Protein AF-A0A1Y1M8F8-F1 (afdb_monomer_lite)

Structure (mmCIF, N/CA/C/O backbone):
data_AF-A0A1Y1M8F8-F1
#
_entry.id   AF-A0A1Y1M8F8-F1
#
loop_
_atom_site.group_PDB
_atom_site.id
_atom_site.type_symbol
_atom_site.label_atom_id
_atom_site.label_alt_id
_atom_site.label_comp_id
_atom_site.label_asym_id
_atom_site.label_entity_id
_atom_site.label_seq_id
_atom_site.pdbx_PDB_ins_code
_atom_site.Cartn_x
_atom_site.Cartn_y
_atom_site.Cartn_z
_atom_site.occupancy
_atom_site.B_iso_or_equiv
_atom_site.auth_seq_id
_atom_site.auth_comp_id
_atom_site.auth_asym_id
_atom_site.auth_atom_id
_atom_site.pdbx_PDB_model_num
ATOM 1 N N . MET A 1 1 ? 54.406 -16.542 -69.823 1.00 46.16 1 MET A N 1
ATOM 2 C CA . MET A 1 1 ? 53.340 -16.802 -68.828 1.00 46.16 1 MET A CA 1
ATOM 3 C C . MET A 1 1 ? 53.923 -16.808 -67.421 1.00 46.16 1 MET A C 1
ATOM 5 O O . MET A 1 1 ? 54.731 -17.678 -67.143 1.00 46.16 1 MET A O 1
ATOM 9 N N . LYS A 1 2 ? 53.490 -15.913 -66.528 1.00 40.12 2 LYS A N 1
ATOM 10 C CA . LYS A 1 2 ? 53.464 -16.172 -65.076 1.00 40.12 2 LYS A CA 1
ATOM 11 C C . LYS A 1 2 ? 52.223 -15.483 -64.509 1.00 40.12 2 LYS A C 1
ATOM 13 O O . LYS A 1 2 ? 52.157 -14.263 -64.439 1.00 40.12 2 LYS A O 1
ATOM 18 N N . LYS A 1 3 ? 51.204 -16.296 -64.230 1.00 51.44 3 LYS A N 1
ATOM 19 C CA . LYS A 1 3 ? 49.953 -15.923 -63.565 1.00 51.44 3 LYS A CA 1
ATOM 20 C C . LYS A 1 3 ? 50.048 -16.357 -62.103 1.00 51.44 3 LYS A C 1
ATOM 22 O O . LYS A 1 3 ? 50.514 -17.461 -61.838 1.00 51.44 3 LYS A O 1
ATOM 27 N N . GLY A 1 4 ? 49.475 -15.540 -61.224 1.00 44.56 4 GLY A N 1
ATOM 28 C CA . GLY A 1 4 ? 49.108 -15.889 -59.849 1.00 44.56 4 GLY A CA 1
ATOM 29 C C . GLY A 1 4 ? 50.159 -15.478 -58.820 1.00 44.56 4 GLY A C 1
ATOM 30 O O . GLY A 1 4 ? 51.347 -15.544 -59.090 1.00 44.56 4 GLY A O 1
ATOM 31 N N . LYS A 1 5 ? 49.808 -15.069 -57.606 1.00 54.12 5 LYS A N 1
ATOM 32 C CA . LYS A 1 5 ? 48.520 -14.875 -56.923 1.00 54.12 5 LYS A CA 1
ATOM 33 C C . LYS A 1 5 ? 48.924 -14.214 -55.596 1.00 54.12 5 LYS A C 1
ATOM 35 O O . LYS A 1 5 ? 49.918 -14.633 -55.013 1.00 54.12 5 LYS A O 1
ATOM 40 N N . GLY A 1 6 ? 48.194 -13.214 -55.125 1.00 40.50 6 GLY A N 1
ATOM 41 C CA . GLY A 1 6 ? 48.539 -12.544 -53.870 1.00 40.50 6 GLY A CA 1
ATOM 42 C C . GLY A 1 6 ? 47.511 -11.495 -53.492 1.00 40.50 6 GLY A C 1
ATOM 43 O O . GLY A 1 6 ? 47.836 -10.327 -53.365 1.00 40.50 6 GLY A O 1
ATOM 44 N N . HIS A 1 7 ? 46.254 -11.916 -53.399 1.00 58.12 7 HIS A N 1
ATOM 45 C CA . HIS A 1 7 ? 45.210 -11.154 -52.730 1.00 58.12 7 HIS A CA 1
ATOM 46 C C . HIS A 1 7 ? 44.861 -11.958 -51.480 1.00 58.12 7 HIS A C 1
ATOM 48 O O . HIS A 1 7 ? 44.420 -13.100 -51.644 1.00 58.12 7 HIS A O 1
ATOM 54 N N . ARG A 1 8 ? 45.169 -11.416 -50.292 1.00 55.59 8 ARG A N 1
ATOM 55 C CA . ARG A 1 8 ? 44.609 -11.735 -48.959 1.00 55.59 8 ARG A CA 1
ATOM 56 C C . ARG A 1 8 ? 45.570 -11.273 -47.863 1.00 55.59 8 ARG A C 1
ATOM 58 O O . ARG A 1 8 ? 46.438 -12.037 -47.454 1.00 55.59 8 ARG A O 1
ATOM 65 N N . SER A 1 9 ? 45.384 -10.043 -47.402 1.00 53.59 9 SER A N 1
ATOM 66 C CA . SER A 1 9 ? 45.841 -9.574 -46.087 1.00 53.59 9 SER A CA 1
ATOM 67 C C . SER A 1 9 ? 45.367 -8.132 -45.897 1.00 53.59 9 SER A C 1
ATOM 69 O O . SER A 1 9 ? 46.184 -7.220 -45.951 1.00 53.59 9 SER A O 1
ATOM 71 N N . ASP A 1 10 ? 44.052 -7.936 -45.766 1.00 51.69 10 ASP A N 1
ATOM 72 C CA . ASP A 1 10 ? 43.488 -6.637 -45.350 1.00 51.69 10 ASP A CA 1
ATOM 73 C C . ASP A 1 10 ? 42.211 -6.804 -44.496 1.00 51.69 10 ASP A C 1
ATOM 75 O O . ASP A 1 10 ? 41.999 -6.058 -43.553 1.00 51.69 10 ASP A O 1
ATOM 79 N N . ASP A 1 11 ? 41.433 -7.877 -44.694 1.00 52.88 11 ASP A N 1
ATOM 80 C CA . ASP A 1 11 ? 40.147 -8.058 -43.988 1.00 52.88 11 ASP A CA 1
ATOM 81 C C . ASP A 1 11 ? 40.243 -8.445 -42.491 1.00 52.88 11 ASP A C 1
ATOM 83 O O . ASP A 1 11 ? 39.281 -8.296 -41.745 1.00 52.88 11 ASP A O 1
ATOM 87 N N . THR A 1 12 ? 41.385 -8.942 -42.000 1.00 55.72 12 THR A N 1
ATOM 88 C CA . THR A 1 12 ? 41.501 -9.427 -40.604 1.00 55.72 12 THR A CA 1
ATOM 89 C C . THR A 1 12 ? 41.671 -8.325 -39.557 1.00 55.72 12 THR A C 1
ATOM 91 O O . THR A 1 12 ? 41.437 -8.575 -38.378 1.00 55.72 12 THR A O 1
ATOM 94 N N . MET A 1 13 ? 42.105 -7.123 -39.951 1.00 56.91 13 MET A N 1
ATOM 95 C CA . MET A 1 13 ? 42.303 -6.011 -39.010 1.00 56.91 13 MET A CA 1
ATOM 96 C C . MET A 1 13 ? 40.994 -5.258 -38.735 1.00 56.91 13 MET A C 1
ATOM 98 O O . MET A 1 13 ? 40.764 -4.845 -37.599 1.00 56.91 13 MET A O 1
ATOM 102 N N . ASP A 1 14 ? 40.117 -5.138 -39.733 1.00 58.88 14 ASP A N 1
ATOM 103 C CA . ASP A 1 14 ? 38.823 -4.461 -39.593 1.00 58.88 14 ASP A CA 1
ATOM 104 C C . ASP A 1 14 ? 37.825 -5.272 -38.750 1.00 58.88 14 ASP A C 1
ATOM 106 O O . ASP A 1 14 ? 37.126 -4.699 -37.913 1.00 58.88 14 ASP A O 1
ATOM 110 N N . GLU A 1 15 ? 37.818 -6.606 -38.860 1.00 58.28 15 GLU A N 1
ATOM 111 C CA . GLU A 1 15 ? 36.951 -7.469 -38.039 1.00 58.28 15 GLU A CA 1
ATOM 112 C C . GLU A 1 15 ? 37.286 -7.399 -36.533 1.00 58.28 15 GLU A C 1
ATOM 114 O O . GLU A 1 15 ? 36.384 -7.357 -35.694 1.00 58.28 15 GLU A O 1
ATOM 119 N N . GLU A 1 16 ? 38.571 -7.330 -36.157 1.00 59.62 16 GLU A N 1
ATOM 120 C CA . GLU A 1 16 ? 38.985 -7.234 -34.745 1.00 59.62 16 GLU A CA 1
ATOM 121 C C . GLU A 1 16 ? 38.715 -5.836 -34.149 1.00 59.62 16 GLU A C 1
ATOM 123 O O . GLU A 1 16 ? 38.456 -5.690 -32.946 1.00 59.62 16 GLU A O 1
ATOM 128 N N . TYR A 1 17 ? 38.762 -4.787 -34.977 1.00 62.44 17 TYR A N 1
ATOM 129 C CA . TYR A 1 17 ? 38.396 -3.426 -34.577 1.00 62.44 17 TYR A CA 1
ATOM 130 C C . TYR A 1 17 ? 36.877 -3.264 -34.407 1.00 62.44 17 TYR A C 1
ATOM 132 O O . TYR A 1 17 ? 36.441 -2.682 -33.406 1.00 62.44 17 TYR A O 1
ATOM 140 N N . GLU A 1 18 ? 36.076 -3.834 -35.310 1.00 63.97 18 GLU A N 1
ATOM 141 C CA . GLU A 1 18 ? 34.610 -3.882 -35.218 1.00 63.97 18 GLU A CA 1
ATOM 142 C C . GLU A 1 18 ? 34.131 -4.711 -34.006 1.00 63.97 18 GLU A C 1
ATOM 144 O O . GLU A 1 18 ? 33.245 -4.272 -33.264 1.00 63.97 18 GLU A O 1
ATOM 149 N N . ASP A 1 19 ? 34.758 -5.854 -33.696 1.00 71.75 19 ASP A N 1
ATOM 150 C CA . ASP A 1 19 ? 34.440 -6.650 -32.492 1.00 71.75 19 ASP A CA 1
ATOM 151 C C . ASP A 1 19 ? 34.736 -5.878 -31.187 1.00 71.75 19 ASP A C 1
ATOM 153 O O . ASP A 1 19 ? 33.947 -5.853 -30.231 1.00 71.75 19 ASP A O 1
ATOM 157 N N . LYS A 1 20 ? 35.848 -5.134 -31.145 1.00 74.88 20 LYS A N 1
ATOM 158 C CA . LYS A 1 20 ? 36.170 -4.272 -29.994 1.00 74.88 20 LYS A CA 1
ATOM 159 C C . LYS A 1 20 ? 35.182 -3.118 -29.847 1.00 74.88 20 LYS A C 1
ATOM 161 O O . LYS A 1 20 ? 34.821 -2.776 -28.712 1.00 74.88 20 LYS A O 1
ATOM 166 N N . ASP A 1 21 ? 34.746 -2.507 -30.943 1.00 80.44 21 ASP A N 1
ATOM 167 C CA . ASP A 1 21 ? 33.798 -1.393 -30.905 1.00 80.44 21 ASP A CA 1
ATOM 168 C C . ASP A 1 21 ? 32.379 -1.854 -30.535 1.00 80.44 21 ASP A C 1
ATOM 170 O O . ASP A 1 21 ? 31.728 -1.255 -29.670 1.00 80.44 21 ASP A O 1
ATOM 174 N N . THR A 1 22 ? 31.928 -2.992 -31.065 1.00 84.56 22 THR A N 1
ATOM 175 C CA . THR A 1 22 ? 30.644 -3.613 -30.696 1.00 84.56 22 THR A CA 1
ATOM 176 C C . THR A 1 22 ? 30.613 -4.033 -29.224 1.00 84.56 22 THR A C 1
ATOM 178 O O . THR A 1 22 ? 29.643 -3.732 -28.515 1.00 84.56 22 THR A O 1
ATOM 181 N N . LYS A 1 23 ? 31.699 -4.610 -28.690 1.00 87.44 23 LYS A N 1
ATOM 182 C CA . LYS A 1 23 ? 31.820 -4.927 -27.255 1.00 87.44 23 LYS A CA 1
ATOM 183 C C . LYS A 1 23 ? 31.777 -3.675 -26.377 1.00 87.44 23 LYS A C 1
ATOM 185 O O . LYS A 1 23 ? 31.117 -3.667 -25.330 1.00 87.44 23 LYS A O 1
ATOM 190 N N . ARG A 1 24 ? 32.436 -2.587 -26.794 1.00 89.69 24 ARG A N 1
ATOM 191 C CA . ARG A 1 24 ? 32.381 -1.287 -26.095 1.00 89.69 24 ARG A CA 1
ATOM 192 C C . ARG A 1 24 ? 30.972 -0.697 -26.113 1.00 89.69 24 ARG A C 1
ATOM 194 O O . ARG A 1 24 ? 30.491 -0.275 -25.058 1.00 89.69 24 ARG A O 1
ATOM 201 N N . LYS A 1 25 ? 30.297 -0.711 -27.266 1.00 91.88 25 LYS A N 1
ATOM 202 C CA . LYS A 1 25 ? 28.904 -0.261 -27.431 1.00 91.88 25 LYS A CA 1
ATOM 203 C C . LYS A 1 25 ? 27.946 -1.059 -26.543 1.00 91.88 25 LYS A C 1
ATOM 205 O O . LYS A 1 25 ? 27.174 -0.456 -25.798 1.00 91.88 25 LYS A O 1
ATOM 210 N N . SER A 1 26 ? 28.059 -2.388 -26.536 1.00 94.56 26 SER A N 1
ATOM 211 C CA . SER A 1 26 ? 27.249 -3.278 -25.691 1.00 94.56 26 SER A CA 1
ATOM 212 C C . SER A 1 26 ? 27.427 -2.980 -24.197 1.00 94.56 26 SER A C 1
ATOM 214 O O . SER A 1 26 ? 26.449 -2.776 -23.470 1.00 94.56 26 SER A O 1
ATOM 216 N N . ARG A 1 27 ? 28.677 -2.830 -23.736 1.00 94.31 27 ARG A N 1
ATOM 217 C CA . ARG A 1 27 ? 28.978 -2.452 -22.345 1.00 94.31 27 ARG A CA 1
ATOM 218 C C . ARG A 1 27 ? 28.370 -1.096 -21.972 1.00 94.31 27 ARG A C 1
ATOM 220 O O . ARG A 1 27 ? 27.785 -0.960 -20.899 1.00 94.31 27 ARG A O 1
ATOM 227 N N . ASN A 1 28 ? 28.481 -0.104 -22.854 1.00 96.19 28 ASN A N 1
ATOM 228 C CA . ASN A 1 28 ? 27.925 1.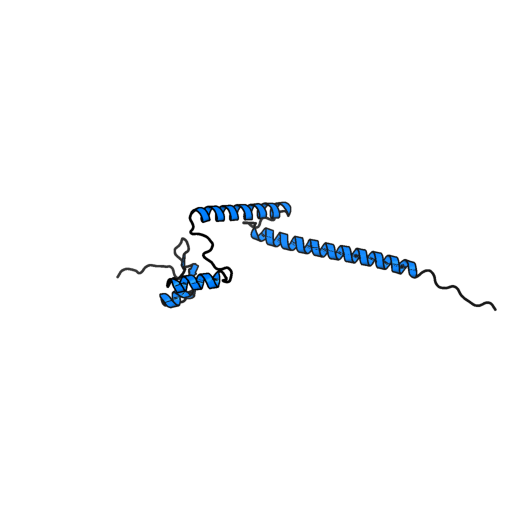232 -22.627 1.00 96.19 28 ASN A CA 1
ATOM 229 C C . ASN A 1 28 ? 26.390 1.216 -22.562 1.00 96.19 28 ASN A C 1
ATOM 231 O O . ASN A 1 28 ? 25.810 1.920 -21.732 1.00 96.19 28 ASN A O 1
ATOM 235 N N . LEU A 1 29 ? 25.739 0.403 -23.399 1.00 96.75 29 LEU A N 1
ATOM 236 C CA . LEU A 1 29 ? 24.287 0.230 -23.398 1.00 96.75 29 LEU A CA 1
ATOM 237 C C . LEU A 1 29 ? 23.802 -0.458 -22.117 1.00 96.75 29 LEU A C 1
ATOM 239 O O . LEU A 1 29 ? 22.855 0.016 -21.490 1.00 96.75 29 LEU A O 1
ATOM 243 N N . SER A 1 30 ? 24.480 -1.528 -21.696 1.00 97.38 30 SER A N 1
ATOM 244 C CA . SER A 1 30 ? 24.184 -2.228 -20.440 1.00 97.38 30 SER A CA 1
ATOM 245 C C . SER A 1 30 ? 24.288 -1.286 -19.238 1.00 97.38 30 SER A C 1
ATOM 247 O O . SER A 1 30 ? 23.379 -1.201 -18.411 1.00 97.38 30 SER A O 1
ATOM 249 N N . GLU A 1 31 ? 25.349 -0.481 -19.187 1.00 97.88 31 GLU A N 1
ATOM 250 C CA . GLU A 1 31 ? 25.527 0.487 -18.109 1.00 97.88 31 GLU A CA 1
ATOM 251 C C . GLU A 1 31 ? 24.487 1.618 -18.162 1.00 97.88 31 GLU A C 1
ATOM 253 O O . GLU A 1 31 ? 23.981 2.051 -17.126 1.00 97.88 31 GLU A O 1
ATOM 258 N N . LYS A 1 32 ? 24.100 2.075 -19.361 1.00 97.88 32 LYS A N 1
ATOM 259 C CA . LYS A 1 32 ? 22.986 3.018 -19.515 1.00 97.88 32 LYS A CA 1
ATOM 260 C C . LYS A 1 32 ? 21.688 2.434 -18.951 1.00 97.88 32 LYS A C 1
ATOM 262 O O . LYS A 1 32 ? 21.056 3.102 -18.140 1.00 97.88 32 LYS A O 1
ATOM 267 N N . LYS A 1 33 ? 21.358 1.178 -19.270 1.00 98.12 33 LYS A N 1
ATOM 268 C CA . LYS A 1 33 ? 20.169 0.492 -18.739 1.00 98.12 33 LYS A CA 1
ATOM 269 C C . LYS A 1 33 ? 20.164 0.446 -17.206 1.00 98.12 33 LYS A C 1
ATOM 271 O O . LYS A 1 33 ? 19.136 0.726 -16.598 1.00 98.12 33 LYS A O 1
ATOM 276 N N . ARG A 1 34 ? 21.307 0.153 -16.573 1.00 98.38 34 ARG A N 1
ATOM 277 C CA . ARG A 1 34 ? 21.439 0.165 -15.102 1.00 98.38 34 ARG A CA 1
ATOM 278 C C . ARG A 1 34 ? 21.207 1.555 -14.511 1.00 98.38 34 ARG A C 1
ATOM 280 O O . ARG A 1 34 ? 20.505 1.683 -13.511 1.00 98.38 34 ARG A O 1
ATOM 287 N N . ARG A 1 35 ? 21.762 2.601 -15.133 1.00 98.12 35 ARG A N 1
ATOM 288 C CA . ARG A 1 35 ? 21.539 3.993 -14.702 1.00 98.12 35 ARG A CA 1
ATOM 289 C C . ARG A 1 35 ? 20.087 4.421 -14.868 1.00 98.12 35 ARG A C 1
ATOM 291 O O . ARG A 1 35 ? 19.565 5.104 -13.993 1.00 98.12 35 ARG A O 1
ATOM 298 N N . ASP A 1 36 ? 19.444 4.010 -15.955 1.00 98.19 36 ASP A N 1
ATOM 299 C CA . ASP A 1 36 ? 18.043 4.324 -16.219 1.00 98.19 36 ASP A CA 1
ATOM 300 C C . ASP A 1 36 ? 17.133 3.630 -15.193 1.00 98.19 36 ASP A C 1
ATOM 302 O O . ASP A 1 36 ? 16.287 4.290 -14.597 1.00 98.19 36 ASP A O 1
ATOM 306 N N . GLN A 1 37 ? 17.386 2.353 -14.872 1.00 98.12 37 GLN A N 1
ATOM 307 C CA . GLN A 1 37 ? 16.699 1.646 -13.779 1.00 98.12 37 GLN A CA 1
ATOM 308 C C . GLN A 1 37 ? 16.904 2.326 -12.421 1.00 98.12 37 GLN A C 1
ATOM 310 O O . GLN A 1 37 ? 15.944 2.545 -11.688 1.00 98.12 37 GLN A O 1
ATOM 315 N N . PHE A 1 38 ? 18.136 2.718 -12.093 1.00 97.38 38 PHE A N 1
ATOM 316 C CA . PHE A 1 38 ? 18.416 3.448 -10.856 1.00 97.38 38 PHE A CA 1
ATOM 317 C C . PHE A 1 38 ? 17.661 4.785 -10.784 1.00 97.38 38 PHE A C 1
ATOM 319 O O . PHE A 1 38 ? 17.144 5.153 -9.731 1.00 97.38 38 PHE A O 1
ATOM 326 N N . ASN A 1 39 ? 17.571 5.510 -11.902 1.00 96.56 39 ASN A N 1
ATOM 327 C CA . ASN A 1 39 ? 16.822 6.763 -11.966 1.00 96.56 39 ASN A CA 1
ATOM 328 C C . ASN A 1 39 ? 15.315 6.543 -11.775 1.00 96.56 39 ASN A C 1
ATOM 330 O O . ASN A 1 39 ? 14.683 7.358 -11.110 1.00 96.56 39 ASN A O 1
ATOM 334 N N . LEU A 1 40 ? 14.754 5.461 -12.325 1.00 96.69 40 LEU A N 1
ATOM 335 C CA . LEU A 1 40 ? 13.350 5.093 -12.116 1.00 96.69 40 LEU A CA 1
ATOM 336 C C . LEU A 1 40 ? 13.065 4.834 -10.635 1.00 96.69 40 LEU A C 1
ATOM 338 O O . LEU A 1 40 ? 12.194 5.488 -10.067 1.00 96.69 40 LEU A O 1
ATOM 342 N N . LEU A 1 41 ? 13.874 3.988 -9.993 1.00 96.75 41 LEU A N 1
ATOM 343 C CA . LEU A 1 41 ? 13.740 3.687 -8.565 1.00 96.75 41 LEU A CA 1
ATOM 344 C C . LEU A 1 41 ? 13.863 4.945 -7.698 1.00 96.75 41 LEU A C 1
ATOM 346 O O . LEU A 1 41 ? 13.098 5.127 -6.755 1.00 96.75 41 LEU A O 1
ATOM 350 N N . LEU A 1 42 ? 14.794 5.850 -8.020 1.00 95.56 42 LEU A N 1
ATOM 351 C CA . LEU A 1 42 ? 14.911 7.116 -7.296 1.00 95.56 42 LEU A CA 1
ATOM 352 C C . LEU A 1 42 ? 13.695 8.027 -7.471 1.00 95.56 42 LEU A C 1
ATOM 354 O O . LEU A 1 42 ? 13.350 8.743 -6.534 1.00 95.56 42 LEU A O 1
ATOM 358 N N . ASN A 1 43 ? 13.061 8.034 -8.642 1.00 92.94 43 ASN A N 1
ATOM 359 C CA . ASN A 1 43 ? 11.867 8.843 -8.874 1.00 92.94 43 ASN A CA 1
ATOM 360 C C . ASN A 1 43 ? 10.660 8.287 -8.106 1.00 92.94 43 ASN A C 1
ATOM 362 O O . ASN A 1 43 ? 9.955 9.060 -7.458 1.00 92.94 43 ASN A O 1
ATOM 366 N N . GLU A 1 44 ? 10.461 6.966 -8.121 1.00 93.94 44 GLU A N 1
ATOM 367 C CA . GLU A 1 44 ? 9.432 6.300 -7.309 1.00 93.94 44 GLU A CA 1
ATOM 368 C C . GLU A 1 44 ? 9.653 6.596 -5.826 1.00 93.94 44 GLU A C 1
ATOM 370 O O . GLU A 1 44 ? 8.751 7.076 -5.138 1.00 93.94 44 GLU A O 1
ATOM 375 N N . LEU A 1 45 ? 10.891 6.438 -5.357 1.00 94.19 45 LEU A N 1
ATOM 376 C CA . LEU A 1 45 ? 11.255 6.744 -3.982 1.00 94.19 45 LEU A CA 1
ATOM 377 C C . LEU A 1 45 ? 11.011 8.214 -3.628 1.00 94.19 45 LEU A C 1
ATOM 379 O O . LEU A 1 45 ? 10.436 8.506 -2.583 1.00 94.19 45 LEU A O 1
ATOM 383 N N . SER A 1 46 ? 11.378 9.140 -4.519 1.00 93.69 46 SER A N 1
ATOM 384 C CA . SER A 1 46 ? 11.121 10.572 -4.342 1.00 93.69 46 SER A CA 1
ATOM 385 C C . SER A 1 46 ? 9.632 10.879 -4.199 1.00 93.69 46 SER A C 1
ATOM 387 O O . SER A 1 46 ? 9.291 11.780 -3.437 1.00 93.69 46 SER A O 1
ATOM 389 N N . SER A 1 47 ? 8.759 10.173 -4.922 1.00 91.62 47 SER A N 1
ATOM 390 C CA . SER A 1 47 ? 7.307 10.368 -4.828 1.00 91.62 47 SER A CA 1
ATOM 391 C C . SER A 1 47 ? 6.732 9.876 -3.499 1.00 91.62 47 SER A C 1
ATOM 393 O O . SER A 1 47 ? 5.816 10.496 -2.972 1.00 91.62 47 SER A O 1
ATOM 395 N N . MET A 1 48 ? 7.321 8.824 -2.920 1.00 92.44 48 MET A N 1
ATOM 396 C CA . MET A 1 48 ? 6.899 8.281 -1.627 1.00 92.44 48 MET A CA 1
ATOM 397 C C . MET A 1 48 ? 7.314 9.169 -0.448 1.00 92.44 48 MET A C 1
ATOM 399 O O . MET A 1 48 ? 6.608 9.220 0.553 1.00 92.44 48 MET A O 1
ATOM 403 N N . VAL A 1 49 ? 8.447 9.876 -0.551 1.00 90.88 49 VAL A N 1
ATOM 404 C CA . VAL A 1 49 ? 8.996 10.679 0.564 1.00 90.88 49 VAL A CA 1
ATOM 405 C C . VAL A 1 49 ? 8.730 12.184 0.457 1.00 90.88 49 VAL A C 1
ATOM 407 O O . VAL A 1 49 ? 8.989 12.913 1.414 1.00 90.88 49 VAL A O 1
ATOM 410 N N . SE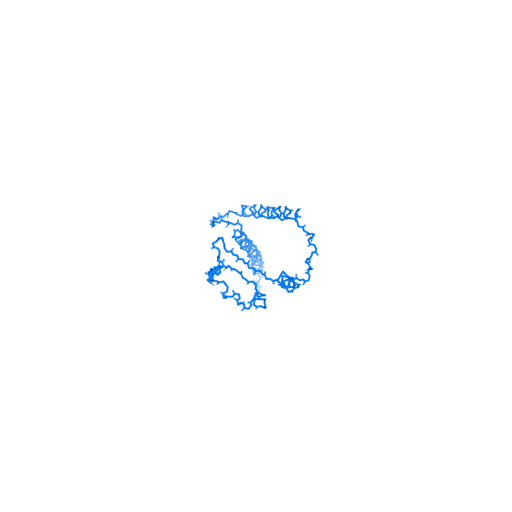R A 1 50 ? 8.253 12.680 -0.688 1.00 84.75 50 SER A N 1
ATOM 411 C CA . SER A 1 50 ? 8.006 14.111 -0.906 1.00 84.75 50 SER A CA 1
ATOM 412 C C . SER A 1 50 ? 6.546 14.476 -0.645 1.00 84.75 50 SER A C 1
ATOM 414 O O . SER A 1 50 ? 5.681 14.337 -1.509 1.00 84.75 50 SER A O 1
ATOM 416 N N . SER A 1 51 ? 6.276 15.028 0.535 1.00 66.31 51 SER A N 1
ATOM 417 C CA . SER A 1 51 ? 4.993 15.661 0.850 1.00 66.31 51 SER A CA 1
ATOM 418 C C . SER A 1 51 ? 4.964 17.077 0.267 1.00 66.31 51 SER A C 1
ATOM 420 O O . SER A 1 51 ? 5.327 18.037 0.942 1.00 66.31 51 SER A O 1
ATOM 422 N N . GLY A 1 52 ? 4.587 17.226 -1.008 1.00 66.62 52 GLY A N 1
ATOM 423 C CA . GLY A 1 52 ? 4.337 18.553 -1.600 1.00 66.62 52 GLY A CA 1
ATOM 424 C C . GLY A 1 52 ? 4.902 18.820 -2.996 1.00 66.62 52 GLY A C 1
ATOM 425 O O . GLY A 1 52 ? 5.081 19.979 -3.360 1.00 66.62 52 GLY A O 1
ATOM 426 N N . GLY A 1 53 ? 5.213 17.790 -3.790 1.00 70.12 53 GLY A N 1
ATOM 427 C CA . GLY A 1 53 ? 5.507 17.947 -5.224 1.00 70.12 53 GLY A CA 1
ATOM 428 C C . GLY A 1 53 ? 6.811 18.683 -5.567 1.00 70.12 53 GLY A C 1
ATOM 429 O O . GLY A 1 53 ? 7.099 18.915 -6.742 1.00 70.12 53 GLY A O 1
ATOM 430 N N . ARG A 1 54 ? 7.639 19.041 -4.576 1.00 80.00 54 ARG A N 1
ATOM 431 C CA . ARG A 1 54 ? 8.954 19.645 -4.819 1.00 80.00 54 ARG A CA 1
ATOM 432 C C . ARG A 1 54 ? 9.917 18.572 -5.325 1.00 80.00 54 ARG A C 1
ATOM 434 O O . ARG A 1 54 ? 10.136 17.556 -4.6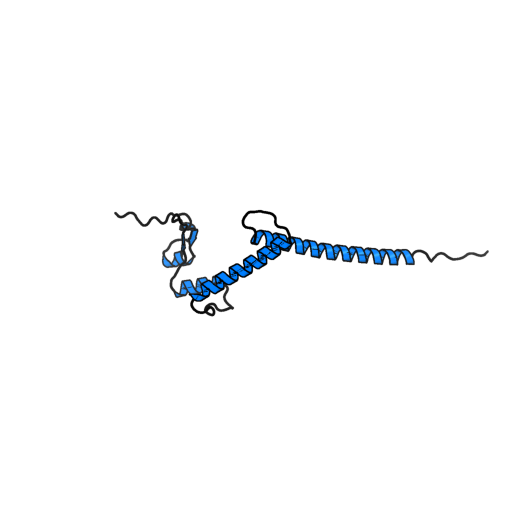66 1.00 80.00 54 ARG A O 1
ATOM 441 N N . LYS A 1 55 ? 10.532 18.833 -6.480 1.00 85.88 55 LYS A N 1
ATOM 442 C CA . LYS A 1 55 ? 11.588 17.987 -7.043 1.00 85.88 55 LYS A CA 1
ATOM 443 C C . LYS A 1 55 ? 12.829 18.037 -6.149 1.00 85.88 55 LYS A C 1
ATOM 445 O O . LYS A 1 55 ? 13.345 19.117 -5.868 1.00 85.88 55 LYS A O 1
ATOM 450 N N . MET A 1 56 ? 13.306 16.871 -5.734 1.00 90.75 56 MET A N 1
ATOM 451 C CA . MET A 1 56 ? 14.504 16.708 -4.911 1.00 90.75 56 MET A CA 1
ATOM 452 C C . MET A 1 56 ? 15.665 16.209 -5.773 1.00 90.75 56 MET A C 1
ATOM 454 O O . MET A 1 56 ? 15.460 15.492 -6.755 1.00 90.75 56 MET A O 1
ATOM 458 N N . ASP A 1 57 ? 16.897 16.580 -5.428 1.00 94.38 57 ASP A N 1
ATOM 459 C CA . ASP A 1 57 ? 18.069 15.928 -6.009 1.00 94.38 57 ASP A CA 1
ATOM 460 C C . ASP A 1 57 ? 18.262 14.522 -5.414 1.00 94.38 57 ASP A C 1
ATOM 462 O O . ASP A 1 57 ? 17.754 14.198 -4.340 1.00 94.38 57 ASP A O 1
ATOM 466 N N . LYS A 1 58 ? 19.039 13.684 -6.107 1.00 95.12 58 LYS A N 1
ATOM 467 C CA . LYS A 1 58 ? 19.236 12.270 -5.752 1.00 95.12 58 LYS A CA 1
ATOM 468 C C . LYS A 1 58 ? 19.777 12.062 -4.334 1.00 95.12 58 LYS A C 1
ATOM 470 O O . LYS A 1 58 ? 19.365 11.121 -3.662 1.00 95.12 58 LYS A O 1
ATOM 475 N N . SER A 1 59 ? 20.703 12.914 -3.885 1.00 96.75 59 SER A N 1
ATOM 476 C CA . SER A 1 59 ? 21.287 12.807 -2.542 1.00 96.75 59 SER A CA 1
ATOM 477 C C . SER A 1 59 ? 20.236 13.126 -1.489 1.00 96.75 59 SER A C 1
ATOM 479 O O . SER A 1 59 ? 20.100 12.406 -0.499 1.00 96.75 59 SER A O 1
ATOM 481 N N . THR A 1 60 ? 19.440 14.163 -1.739 1.00 95.06 60 THR A N 1
ATOM 482 C CA . THR A 1 60 ? 18.349 14.554 -0.850 1.00 95.06 60 THR A CA 1
ATOM 483 C C . THR A 1 60 ? 17.249 13.493 -0.801 1.00 95.06 60 THR A C 1
ATOM 485 O O . THR A 1 60 ? 16.815 13.168 0.297 1.00 95.06 60 THR A O 1
ATOM 488 N N . VAL A 1 61 ? 16.864 12.859 -1.920 1.00 95.56 61 VAL A N 1
ATOM 489 C CA . VAL A 1 61 ? 15.900 11.731 -1.913 1.00 95.56 61 VAL A CA 1
ATOM 490 C C . VAL A 1 61 ? 16.370 10.614 -0.980 1.00 95.56 61 VAL A C 1
ATOM 492 O O . VAL A 1 61 ? 15.617 10.170 -0.113 1.00 95.56 61 VAL A O 1
ATOM 495 N N . LEU A 1 62 ? 17.631 10.193 -1.104 1.00 97.00 62 LEU A N 1
ATOM 496 C CA . LEU A 1 62 ? 18.192 9.132 -0.265 1.00 97.00 62 LEU A CA 1
ATOM 497 C C . LEU A 1 62 ? 18.251 9.542 1.213 1.00 97.00 62 LEU A C 1
ATOM 499 O O . LEU A 1 62 ? 17.845 8.771 2.081 1.00 97.00 62 LEU A O 1
ATOM 503 N N . LYS A 1 63 ? 18.698 10.767 1.516 1.00 96.00 63 LYS A N 1
ATOM 504 C CA . LYS A 1 63 ? 18.742 11.289 2.894 1.00 96.00 63 LYS A CA 1
ATOM 505 C C . LYS A 1 63 ? 17.351 11.378 3.519 1.00 96.00 63 LYS A C 1
ATOM 507 O O . LYS A 1 63 ? 17.171 10.932 4.650 1.00 96.00 63 LYS A O 1
ATOM 512 N N . SER A 1 64 ? 16.371 11.904 2.788 1.00 93.94 64 SER A N 1
ATOM 513 C CA . SER A 1 64 ? 14.983 11.989 3.245 1.00 93.94 64 SER A CA 1
ATOM 514 C C . SER A 1 64 ? 14.369 10.612 3.444 1.00 93.94 64 SER A C 1
ATOM 516 O O . SER A 1 64 ? 13.688 10.412 4.439 1.00 93.94 64 SER A O 1
ATOM 518 N N . THR A 1 65 ? 14.678 9.643 2.580 1.00 95.56 65 THR A N 1
ATOM 519 C CA . THR A 1 65 ? 14.244 8.248 2.758 1.00 95.56 65 THR A CA 1
ATOM 520 C C . THR A 1 65 ? 14.803 7.647 4.041 1.00 95.56 65 THR A C 1
ATOM 522 O O . THR A 1 65 ? 14.063 7.066 4.828 1.00 95.56 65 THR A O 1
ATOM 525 N N . ILE A 1 66 ? 16.103 7.816 4.295 1.00 95.88 66 ILE A N 1
ATOM 526 C CA . ILE A 1 66 ? 16.729 7.331 5.532 1.00 95.88 66 ILE A CA 1
ATOM 527 C C . ILE A 1 66 ? 16.077 7.993 6.750 1.00 95.88 66 ILE A C 1
ATOM 529 O O . ILE A 1 66 ? 15.777 7.316 7.731 1.00 95.88 66 ILE A O 1
ATOM 533 N N . SER A 1 67 ? 15.850 9.307 6.692 1.00 93.88 67 SER A N 1
ATOM 534 C CA . SER A 1 67 ? 15.187 10.046 7.767 1.00 93.88 67 SER A CA 1
ATOM 535 C C . SER A 1 67 ? 13.758 9.555 7.995 1.00 93.88 67 SER A C 1
ATOM 537 O O . SER A 1 67 ? 13.366 9.352 9.140 1.00 93.88 67 SER A O 1
ATOM 539 N N . PHE A 1 68 ? 13.005 9.328 6.917 1.00 93.44 68 PHE A N 1
ATOM 540 C CA . PHE A 1 68 ? 11.642 8.809 6.951 1.00 93.44 68 PHE A CA 1
ATOM 541 C C . PHE A 1 68 ? 11.592 7.439 7.635 1.00 93.44 68 PHE A C 1
ATOM 543 O O . PHE A 1 68 ? 10.856 7.270 8.603 1.00 93.44 68 PHE A O 1
ATOM 550 N N . LEU A 1 69 ? 12.437 6.492 7.212 1.00 94.50 69 LEU A N 1
ATOM 551 C CA . LEU A 1 69 ? 12.486 5.149 7.798 1.00 94.50 69 LEU A CA 1
ATOM 552 C C . LEU A 1 69 ? 12.906 5.172 9.273 1.00 94.50 69 LEU A C 1
ATOM 554 O O . LEU A 1 69 ? 12.324 4.459 10.088 1.00 94.50 69 LEU A O 1
ATOM 558 N N . LYS A 1 70 ? 13.888 6.008 9.639 1.00 92.06 70 LYS A N 1
ATOM 559 C CA . LYS A 1 70 ? 14.310 6.169 11.039 1.00 92.06 70 LYS A CA 1
ATOM 56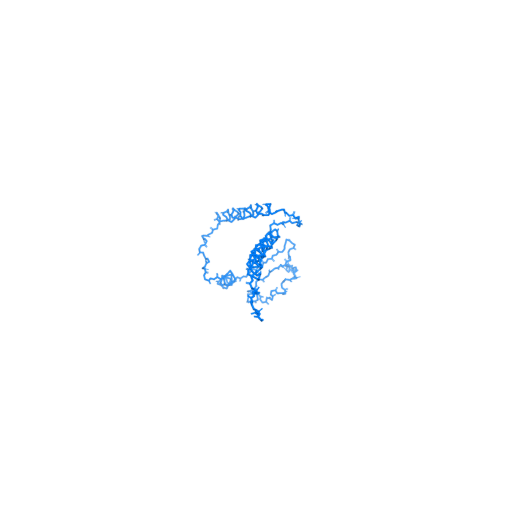0 C C . LYS A 1 70 ? 13.186 6.716 11.910 1.00 92.06 70 LYS A C 1
ATOM 562 O O . LYS A 1 70 ? 12.939 6.168 12.978 1.00 92.06 70 LYS A O 1
ATOM 567 N N . HIS A 1 71 ? 12.514 7.766 11.448 1.00 89.56 71 HIS A N 1
ATOM 568 C CA . HIS A 1 71 ? 11.419 8.388 12.182 1.00 89.56 71 HIS A CA 1
ATOM 569 C C . HIS A 1 71 ? 10.224 7.441 12.324 1.00 89.56 71 HIS A C 1
ATOM 571 O O . HIS A 1 71 ? 9.686 7.293 13.416 1.00 89.56 71 HIS A O 1
ATOM 577 N N . HIS A 1 72 ? 9.859 6.734 11.253 1.00 86.06 72 HIS A N 1
ATOM 578 C CA . HIS A 1 72 ? 8.789 5.740 11.289 1.00 86.06 72 HIS A CA 1
ATOM 579 C C . HIS A 1 72 ? 9.112 4.589 12.253 1.00 86.06 72 HIS A C 1
ATOM 581 O O . HIS A 1 72 ? 8.253 4.170 13.025 1.00 86.06 72 HIS A O 1
ATOM 587 N N . ASN A 1 73 ? 10.358 4.103 12.259 1.00 85.44 73 ASN A N 1
ATOM 588 C CA . ASN A 1 73 ? 10.794 3.084 13.213 1.00 85.44 73 ASN A CA 1
ATOM 589 C C . ASN A 1 73 ? 10.785 3.603 14.659 1.00 85.44 73 ASN A C 1
ATOM 591 O O . ASN A 1 73 ? 10.387 2.882 15.565 1.00 85.44 73 ASN A O 1
ATOM 595 N N . GLU A 1 74 ? 11.192 4.852 14.892 1.00 84.00 74 GLU A N 1
ATOM 596 C CA . GLU A 1 74 ? 11.125 5.467 16.220 1.00 84.00 74 GLU A CA 1
ATOM 597 C C . GLU A 1 74 ? 9.679 5.584 16.720 1.00 84.00 74 GLU A C 1
ATOM 599 O O . GLU A 1 74 ? 9.410 5.245 17.871 1.00 84.00 74 GLU A O 1
ATOM 604 N N . ILE A 1 75 ? 8.748 6.015 15.862 1.00 79.69 75 ILE A N 1
ATOM 605 C CA . ILE A 1 75 ? 7.316 6.053 16.187 1.00 79.69 75 ILE A CA 1
ATOM 606 C C . ILE A 1 75 ? 6.820 4.647 16.523 1.00 79.69 75 ILE A C 1
ATOM 608 O O . ILE A 1 75 ? 6.226 4.467 17.581 1.00 79.69 75 ILE A O 1
ATOM 612 N N . ALA A 1 76 ? 7.118 3.651 15.684 1.00 75.50 76 ALA A N 1
ATOM 613 C CA . ALA A 1 76 ? 6.725 2.266 15.935 1.00 75.50 76 ALA A CA 1
ATOM 614 C C . ALA A 1 76 ? 7.260 1.755 17.286 1.00 75.50 76 ALA A C 1
ATOM 616 O O . ALA A 1 76 ? 6.508 1.198 18.078 1.00 75.50 76 ALA A O 1
ATOM 617 N N . VAL A 1 77 ? 8.533 2.013 17.605 1.00 75.19 77 VAL A N 1
ATOM 618 C CA . VAL A 1 77 ? 9.140 1.629 18.893 1.00 75.19 77 VAL A CA 1
ATOM 619 C C . VAL A 1 77 ? 8.501 2.355 20.081 1.00 75.19 77 VAL A C 1
ATOM 621 O O . VAL A 1 77 ? 8.316 1.746 21.132 1.00 75.19 77 VAL A O 1
ATOM 624 N N . ARG A 1 78 ? 8.142 3.636 19.942 1.00 70.81 78 ARG A N 1
ATOM 625 C CA . ARG A 1 78 ? 7.438 4.381 20.999 1.00 70.81 78 ARG A CA 1
ATOM 626 C C . ARG A 1 78 ? 6.014 3.867 21.210 1.00 70.81 78 ARG A C 1
ATOM 628 O O . ARG A 1 78 ? 5.609 3.739 22.359 1.00 70.81 78 ARG A O 1
ATOM 635 N N . SER A 1 79 ? 5.289 3.530 20.143 1.00 63.12 79 SER A N 1
ATOM 636 C CA . SER A 1 79 ? 3.954 2.919 20.234 1.00 63.12 79 SER A CA 1
ATOM 637 C C . SER A 1 79 ? 3.999 1.555 20.933 1.00 63.12 79 SER A C 1
ATOM 639 O O . SER A 1 79 ? 3.178 1.289 21.808 1.00 63.12 79 SER A O 1
ATOM 641 N N . ARG A 1 80 ? 5.042 0.751 20.671 1.00 61.38 80 ARG A N 1
ATOM 642 C CA . ARG A 1 80 ? 5.284 -0.537 21.353 1.00 61.38 80 ARG A CA 1
ATOM 643 C C . ARG A 1 80 ? 5.482 -0.425 22.861 1.00 61.38 80 ARG A C 1
ATOM 645 O O . ARG A 1 80 ? 5.289 -1.407 23.568 1.00 61.38 80 ARG A O 1
ATOM 652 N N . ALA A 1 81 ? 5.861 0.743 23.385 1.00 58.28 81 ALA A N 1
ATOM 653 C CA . ALA A 1 81 ? 6.010 0.923 24.828 1.00 58.28 81 ALA A CA 1
ATOM 654 C C . ALA A 1 81 ? 4.667 0.824 25.578 1.00 58.28 81 ALA A C 1
ATOM 656 O O . ALA A 1 81 ? 4.671 0.736 26.806 1.00 58.28 81 ALA A O 1
ATOM 657 N N . HIS A 1 82 ? 3.529 0.888 24.875 1.00 55.75 82 HIS A N 1
ATOM 658 C CA . HIS A 1 82 ? 2.178 0.804 25.443 1.00 55.75 82 HIS A CA 1
ATOM 659 C C . HIS A 1 82 ? 1.343 -0.348 24.845 1.00 55.75 82 HIS A C 1
ATOM 661 O O . HIS A 1 82 ? 0.158 -0.452 25.156 1.00 55.75 82 HIS A O 1
ATOM 667 N N . GLU A 1 83 ? 1.940 -1.232 24.035 1.00 52.59 83 GLU A N 1
ATOM 668 C CA . GLU A 1 83 ? 1.247 -2.348 23.377 1.00 52.59 83 GLU A CA 1
ATOM 669 C C . GLU A 1 83 ? 1.632 -3.719 23.963 1.00 52.59 83 GLU A C 1
ATOM 671 O O . GLU A 1 83 ? 2.760 -3.964 24.394 1.00 52.59 83 GLU A O 1
ATOM 676 N N . ILE A 1 84 ? 0.648 -4.622 23.979 1.00 53.75 84 ILE A N 1
ATOM 677 C CA . ILE A 1 84 ? 0.784 -6.047 24.311 1.00 53.75 84 ILE A CA 1
ATOM 678 C C . ILE A 1 84 ? 1.708 -6.705 23.261 1.00 53.75 84 ILE A C 1
ATOM 680 O O . ILE A 1 84 ? 1.657 -6.337 22.093 1.00 53.75 84 ILE A O 1
ATOM 684 N N . GLN A 1 85 ? 2.573 -7.643 23.680 1.00 57.94 85 GLN A N 1
ATOM 685 C CA . GLN A 1 85 ? 3.656 -8.250 22.876 1.00 57.94 85 GLN A CA 1
ATOM 686 C C . GLN A 1 85 ? 3.301 -8.571 21.407 1.00 57.94 85 GLN A C 1
ATOM 688 O O . GLN A 1 85 ? 2.241 -9.113 21.112 1.00 57.94 85 GLN A O 1
ATOM 693 N N . GLU A 1 86 ? 4.254 -8.315 20.501 1.00 56.38 86 GLU A N 1
ATOM 694 C CA . GLU A 1 86 ? 4.091 -8.316 19.035 1.00 56.38 86 GLU A CA 1
ATOM 695 C C . GLU A 1 86 ? 3.982 -9.686 18.334 1.00 56.38 86 GLU A C 1
ATOM 697 O O . GLU A 1 86 ? 3.728 -9.723 17.132 1.00 56.38 86 GLU A O 1
ATOM 702 N N . ASP A 1 87 ? 4.089 -10.813 19.042 1.00 68.38 87 ASP A N 1
ATOM 703 C CA . ASP A 1 87 ? 3.990 -12.157 18.434 1.00 68.38 87 ASP A CA 1
ATOM 704 C C . ASP A 1 87 ? 2.543 -12.684 18.348 1.00 68.38 87 ASP A C 1
ATOM 706 O O . ASP A 1 87 ? 2.287 -13.885 18.266 1.00 68.38 87 ASP A O 1
ATOM 710 N N . TRP A 1 88 ? 1.564 -11.781 18.371 1.00 77.44 88 TRP A N 1
ATOM 711 C CA . TRP A 1 88 ? 0.141 -12.119 18.332 1.00 77.44 88 TRP A CA 1
ATOM 712 C C . TRP A 1 88 ? -0.358 -12.454 16.917 1.00 77.44 88 TRP A C 1
ATOM 714 O O . TRP A 1 88 ? -1.352 -13.168 16.778 1.00 77.44 88 TRP A O 1
ATOM 724 N N . LYS A 1 89 ? 0.336 -11.985 15.865 1.00 86.69 89 LYS A N 1
ATOM 725 C CA . LYS A 1 89 ? 0.006 -12.282 14.464 1.00 86.69 89 LYS A CA 1
ATOM 726 C C . LYS A 1 89 ? 0.910 -13.387 13.900 1.00 86.69 89 LYS A C 1
ATOM 728 O O . LYS A 1 89 ? 2.082 -13.121 13.623 1.00 86.69 89 LYS A O 1
ATOM 733 N N . PRO A 1 90 ? 0.383 -14.586 13.596 1.00 85.88 90 PRO A N 1
ATOM 734 C CA . PRO A 1 90 ? 1.157 -15.621 12.922 1.00 85.88 90 PRO A CA 1
ATOM 735 C C . PRO A 1 90 ? 1.704 -15.157 11.561 1.00 85.88 90 PRO A C 1
ATOM 737 O O . PRO A 1 90 ? 1.039 -14.439 10.808 1.00 85.88 90 PRO A O 1
ATOM 740 N N . SER A 1 91 ? 2.919 -15.589 11.212 1.00 86.81 91 SER A N 1
ATOM 741 C CA . SER A 1 91 ? 3.588 -15.209 9.955 1.00 86.81 91 SER A CA 1
ATOM 742 C C . SER A 1 91 ? 2.974 -15.846 8.705 1.00 86.81 91 SER A C 1
ATOM 744 O O . SER A 1 91 ? 3.196 -15.341 7.608 1.00 86.81 91 SER A O 1
ATOM 746 N N . PHE A 1 92 ? 2.191 -16.919 8.862 1.00 92.06 92 PHE A N 1
ATOM 747 C CA . PHE A 1 92 ? 1.482 -17.567 7.755 1.00 92.06 92 PHE A CA 1
ATOM 748 C C . PHE A 1 92 ? 0.222 -16.811 7.319 1.00 92.06 92 PHE A C 1
ATOM 750 O O . PHE A 1 92 ? -0.292 -17.098 6.244 1.00 92.06 92 PHE A O 1
ATOM 757 N N . LEU A 1 93 ? -0.264 -15.866 8.136 1.00 89.81 93 LEU A N 1
ATOM 758 C CA . LEU A 1 93 ? -1.422 -15.041 7.807 1.00 89.81 93 LEU A CA 1
ATOM 759 C C . LEU A 1 93 ? -0.985 -13.699 7.229 1.00 89.81 93 LEU A C 1
ATOM 761 O O . LEU A 1 93 ? -0.160 -12.970 7.807 1.00 89.81 93 LEU A O 1
ATOM 765 N N . THR A 1 94 ? -1.611 -13.337 6.117 1.00 91.12 94 THR A N 1
ATOM 766 C CA . THR A 1 94 ? -1.630 -11.961 5.625 1.00 91.12 94 THR A CA 1
ATOM 767 C C . THR A 1 94 ? -2.371 -11.055 6.617 1.00 91.12 94 THR A C 1
ATOM 769 O O . THR A 1 94 ? -3.120 -11.517 7.478 1.00 91.12 94 THR A O 1
ATOM 772 N N . ASN A 1 95 ? -2.154 -9.739 6.529 1.00 88.50 95 ASN A N 1
ATOM 773 C CA . ASN A 1 95 ? -2.843 -8.788 7.409 1.00 88.50 95 ASN A CA 1
ATOM 774 C C . ASN A 1 95 ? -4.367 -8.824 7.218 1.00 88.50 95 ASN A C 1
ATOM 776 O O . ASN A 1 95 ? -5.099 -8.616 8.178 1.00 88.50 95 ASN A O 1
ATOM 780 N N . GLU A 1 96 ? -4.829 -9.098 5.998 1.00 88.50 96 GLU A N 1
ATOM 781 C CA . GLU A 1 96 ? -6.248 -9.200 5.659 1.00 88.50 96 GLU A CA 1
ATOM 782 C C . GLU A 1 96 ? -6.883 -10.433 6.307 1.00 88.50 96 GLU A C 1
ATOM 784 O O . GLU A 1 96 ? -7.808 -10.288 7.103 1.00 88.50 96 GLU A O 1
ATOM 789 N N . GLU A 1 97 ? -6.325 -11.627 6.074 1.00 92.38 97 GLU A N 1
ATOM 790 C CA . GLU A 1 97 ? -6.812 -12.873 6.690 1.00 92.38 97 GLU A CA 1
ATOM 791 C C . GLU A 1 97 ? -6.811 -12.785 8.212 1.00 92.38 97 GLU A C 1
ATOM 793 O O . GLU A 1 97 ? -7.753 -13.209 8.878 1.00 92.38 97 GLU A O 1
ATOM 798 N N . PHE A 1 98 ? -5.746 -12.213 8.768 1.00 91.62 98 PHE A N 1
ATOM 799 C CA . PHE A 1 98 ? -5.630 -12.048 10.199 1.00 91.62 98 PHE A CA 1
ATOM 800 C C . PHE A 1 98 ? -6.669 -11.058 10.755 1.00 91.62 98 PHE A C 1
ATOM 802 O O . PHE A 1 98 ? -7.276 -11.328 11.789 1.00 91.62 98 PHE A O 1
ATOM 809 N N . THR A 1 99 ? -6.912 -9.938 10.066 1.00 91.00 99 THR A N 1
ATOM 810 C CA . THR A 1 99 ? -7.949 -8.972 10.463 1.00 91.00 99 THR A CA 1
ATOM 811 C C . THR A 1 99 ? -9.329 -9.621 10.435 1.00 91.00 99 THR A C 1
ATOM 813 O O . THR A 1 99 ? -10.054 -9.507 11.418 1.00 91.00 99 THR A O 1
ATOM 816 N N . HIS A 1 100 ? -9.671 -10.355 9.370 1.00 90.94 100 HIS A N 1
ATOM 817 C CA . HIS A 1 100 ? -10.935 -11.093 9.291 1.00 90.94 100 HIS A CA 1
ATOM 818 C C . HIS A 1 100 ? -11.074 -12.116 10.419 1.00 90.94 100 HIS A C 1
ATOM 820 O O . HIS A 1 100 ? -12.087 -12.118 11.109 1.00 90.94 100 HIS A O 1
ATOM 826 N N . LEU A 1 101 ? -10.035 -12.918 10.669 1.00 92.81 101 LEU A N 1
ATOM 827 C CA . LEU A 1 101 ? -10.033 -13.907 11.747 1.00 92.81 101 LEU A CA 1
ATOM 828 C C . LEU A 1 101 ? -10.310 -13.270 13.114 1.00 92.81 101 LEU A C 1
ATOM 830 O O . LEU A 1 101 ? -11.113 -13.793 13.883 1.00 92.81 101 LEU A O 1
ATOM 834 N N . VAL A 1 102 ? -9.638 -12.158 13.428 1.00 92.56 102 VAL A N 1
ATOM 835 C CA . VAL A 1 102 ? -9.840 -11.457 14.703 1.00 92.56 102 VAL A CA 1
ATOM 836 C C . VAL A 1 102 ? -11.251 -10.896 14.794 1.00 92.56 102 VAL A C 1
ATOM 838 O O . VAL A 1 102 ? -11.881 -11.050 15.835 1.00 92.56 102 VAL A O 1
ATOM 841 N N . LEU A 1 103 ? -11.747 -10.267 13.727 1.00 94.06 103 LEU A N 1
ATOM 842 C CA . LEU A 1 103 ? -13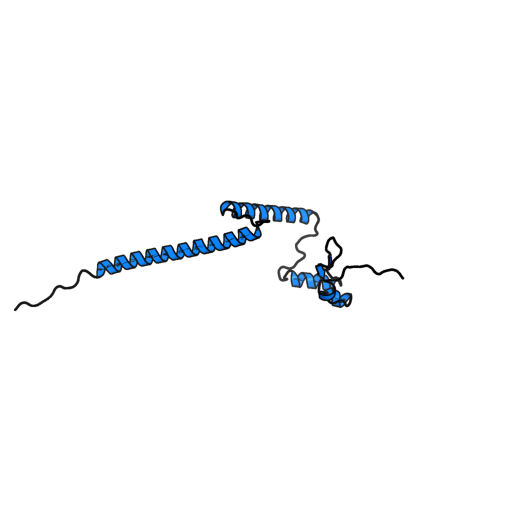.088 -9.688 13.700 1.00 94.06 103 LEU A CA 1
ATOM 843 C C . LEU A 1 103 ? -14.179 -10.751 13.847 1.00 94.06 103 LEU A C 1
ATOM 845 O O . LEU A 1 103 ? -15.084 -10.559 14.653 1.00 94.06 103 LEU A O 1
ATOM 849 N N . ASP A 1 104 ? -14.057 -11.888 13.167 1.00 91.94 104 ASP A N 1
ATOM 850 C CA . ASP A 1 104 ? -14.992 -13.006 13.310 1.00 91.94 104 ASP A CA 1
ATOM 851 C C . ASP A 1 104 ? -14.950 -13.601 14.724 1.00 91.94 104 ASP A C 1
ATOM 853 O O . ASP A 1 104 ? -15.989 -13.891 15.310 1.00 91.94 104 ASP A O 1
ATOM 857 N N . ALA A 1 105 ? -13.759 -13.755 15.312 1.00 94.00 105 ALA A N 1
ATOM 858 C CA . ALA A 1 105 ? -13.606 -14.350 16.641 1.00 94.00 105 ALA A CA 1
ATOM 859 C C . ALA A 1 105 ? -14.207 -13.502 17.774 1.00 94.00 105 ALA A C 1
ATOM 861 O O . ALA A 1 105 ? -14.510 -14.040 18.841 1.00 94.00 105 ALA A O 1
ATOM 862 N N . VAL A 1 106 ? -14.342 -12.189 17.568 1.00 94.00 106 VAL A N 1
ATOM 863 C CA . VAL A 1 106 ? -14.886 -11.252 18.566 1.00 94.00 106 VAL A CA 1
ATOM 864 C C . VAL A 1 106 ? -16.265 -10.709 18.194 1.00 94.00 106 VAL A C 1
ATOM 866 O O . VAL A 1 106 ? -16.732 -9.787 18.861 1.00 94.00 106 VAL A O 1
ATOM 869 N N . ASP A 1 107 ? -16.890 -11.233 17.133 1.00 93.50 107 ASP A N 1
ATOM 870 C CA . ASP A 1 107 ? -18.122 -10.686 16.546 1.00 93.50 107 ASP A CA 1
ATOM 871 C C . ASP A 1 107 ? -18.024 -9.158 16.337 1.00 93.50 107 ASP A C 1
ATOM 873 O O . ASP A 1 107 ? -18.921 -8.380 16.674 1.00 93.50 107 ASP A O 1
ATOM 877 N N . GLY A 1 108 ? -16.873 -8.713 15.826 1.00 94.62 108 GLY A N 1
ATOM 878 C CA . GLY A 1 108 ? -16.501 -7.312 15.678 1.00 94.62 108 GLY A CA 1
ATOM 879 C C . GLY A 1 108 ? -16.519 -6.817 14.235 1.00 94.62 108 GLY A C 1
ATOM 880 O O . GLY A 1 108 ? -16.477 -7.574 13.269 1.00 94.62 108 GLY A O 1
ATOM 881 N N . PHE A 1 109 ? -16.517 -5.495 14.087 1.00 93.94 109 PHE A N 1
ATOM 882 C CA . PHE A 1 109 ? -16.326 -4.811 12.811 1.00 93.94 109 PHE A CA 1
ATOM 883 C C . PHE A 1 109 ? -15.503 -3.530 13.021 1.00 93.94 109 PHE A C 1
ATOM 885 O O . PHE A 1 109 ? -15.418 -3.003 14.132 1.00 93.94 109 PHE A O 1
ATOM 892 N N . ILE A 1 110 ? -14.913 -3.000 11.950 1.00 92.56 110 ILE A N 1
ATOM 893 C CA . ILE A 1 110 ? -14.179 -1.728 11.948 1.00 92.56 110 ILE A CA 1
ATOM 894 C C . ILE A 1 110 ? -14.990 -0.689 11.178 1.00 92.56 110 ILE A C 1
ATOM 896 O O . ILE A 1 110 ? -15.415 -0.941 10.052 1.00 92.56 110 ILE A O 1
ATOM 900 N N . ILE A 1 111 ? -15.150 0.504 11.757 1.00 91.88 111 ILE A N 1
ATOM 901 C CA . ILE A 1 111 ? -15.648 1.696 11.060 1.00 91.88 111 ILE A CA 1
ATOM 902 C C . ILE A 1 111 ? -14.659 2.838 11.274 1.00 91.88 111 ILE A C 1
ATOM 904 O O . ILE A 1 111 ? -14.180 3.057 12.386 1.00 91.88 111 ILE A O 1
ATOM 908 N N . VAL A 1 112 ? -14.381 3.590 10.211 1.00 92.12 112 VAL A N 1
ATOM 909 C CA . VAL A 1 112 ? -13.570 4.810 10.265 1.00 92.12 112 VAL A CA 1
ATOM 910 C C . VAL A 1 112 ? -14.455 6.007 9.955 1.00 92.12 112 VAL A C 1
ATOM 912 O O . VAL A 1 112 ? -15.111 6.044 8.914 1.00 92.12 112 VAL A O 1
ATOM 915 N N . PHE A 1 113 ? -14.430 7.003 10.837 1.00 90.94 113 PHE A N 1
ATOM 916 C CA . PHE A 1 113 ? -15.147 8.262 10.662 1.00 90.94 113 PHE A CA 1
ATOM 917 C C . PHE A 1 113 ? -14.191 9.395 10.285 1.00 90.94 113 PHE A C 1
ATOM 919 O O . PHE A 1 113 ? -13.055 9.459 10.758 1.00 90.94 113 PHE A O 1
ATOM 926 N N . SER A 1 114 ? -14.667 10.328 9.465 1.00 90.31 114 SER A N 1
ATOM 927 C CA . SER A 1 114 ? -14.049 11.641 9.330 1.00 90.31 114 SER A CA 1
ATOM 928 C C . SER A 1 114 ? -14.256 12.450 10.612 1.00 90.31 114 SER A C 1
ATOM 930 O O . SER A 1 114 ? -15.185 12.206 11.382 1.00 90.31 114 SER A O 1
ATOM 932 N N . VAL A 1 115 ? -13.450 13.498 10.801 1.00 89.00 115 VAL A N 1
ATOM 933 C CA . VAL A 1 115 ? -13.634 14.460 11.907 1.00 89.00 115 VAL A CA 1
ATOM 934 C C . VAL A 1 115 ? -15.014 15.139 11.852 1.00 89.00 115 VAL A C 1
ATOM 936 O O . VAL A 1 115 ? -15.546 15.557 12.872 1.00 89.00 115 VAL A O 1
ATOM 939 N N . SER A 1 116 ? -15.618 15.218 10.664 1.00 88.56 116 SER A N 1
ATOM 940 C CA . SER A 1 116 ? -16.970 15.740 10.439 1.00 88.56 116 SER A CA 1
ATOM 941 C C . SER A 1 116 ? -18.100 14.718 10.643 1.00 88.56 116 SER A C 1
ATOM 943 O O . SER A 1 116 ? -19.259 15.075 10.460 1.00 88.56 116 SER A O 1
ATOM 945 N N . GLY A 1 117 ? -17.798 13.470 11.021 1.00 84.12 117 GLY A N 1
ATOM 946 C CA . GLY A 1 117 ? -18.802 12.441 11.328 1.00 84.12 117 GLY A CA 1
ATOM 947 C C . GLY A 1 117 ? -19.313 11.636 10.126 1.00 84.12 117 GLY A C 1
ATOM 948 O O . GLY A 1 117 ? -20.311 10.925 10.245 1.00 84.12 117 GLY A O 1
ATOM 949 N N . HIS A 1 118 ? -18.649 11.719 8.969 1.00 85.06 118 HIS A N 1
ATOM 950 C CA . HIS A 1 118 ? -18.958 10.867 7.817 1.00 85.06 118 HIS A CA 1
ATOM 951 C C . HIS A 1 118 ? -18.211 9.542 7.910 1.00 85.06 118 HIS A C 1
ATOM 953 O O . HIS A 1 118 ? -17.031 9.518 8.253 1.00 85.06 118 HIS A O 1
ATOM 959 N N . ILE A 1 119 ? -18.873 8.446 7.548 1.00 89.50 119 ILE A N 1
ATOM 960 C CA . ILE A 1 119 ? -18.226 7.137 7.458 1.00 89.50 119 ILE A CA 1
ATOM 961 C C . ILE A 1 119 ? -17.329 7.117 6.214 1.00 89.50 119 ILE A C 1
ATOM 963 O O . ILE A 1 119 ? -17.806 7.272 5.091 1.00 89.50 119 ILE A O 1
ATOM 967 N N . LEU A 1 120 ? -16.026 6.933 6.425 1.00 90.12 120 LEU A N 1
ATOM 968 C CA . LEU A 1 120 ? -15.012 6.813 5.373 1.00 90.12 120 LEU A CA 1
ATOM 969 C C . LEU A 1 120 ? -14.778 5.355 4.972 1.00 90.12 120 LEU A C 1
ATOM 971 O O . LEU A 1 120 ? -14.418 5.078 3.832 1.00 90.12 120 LEU A O 1
ATOM 975 N N . TYR A 1 121 ? -14.962 4.435 5.916 1.00 91.38 121 TYR A N 1
ATOM 976 C CA . TYR A 1 121 ? -14.746 3.009 5.718 1.00 91.38 121 TYR A CA 1
ATOM 977 C C . TYR A 1 121 ? -15.589 2.199 6.703 1.00 91.38 121 TYR A C 1
ATOM 979 O O . TYR A 1 121 ? -15.752 2.610 7.854 1.00 91.38 121 TYR A O 1
ATOM 987 N N . ALA A 1 122 ? -16.071 1.041 6.257 1.00 91.69 122 ALA A N 1
ATOM 988 C CA . ALA A 1 122 ? -16.675 0.007 7.085 1.00 91.69 122 ALA A CA 1
ATOM 989 C C . ALA A 1 122 ? -16.195 -1.369 6.591 1.00 91.69 122 ALA A C 1
ATOM 991 O O . ALA A 1 122 ? -16.162 -1.595 5.383 1.00 91.69 122 ALA A O 1
ATOM 992 N N . SER A 1 123 ? -15.821 -2.269 7.503 1.00 92.12 123 SER A N 1
ATOM 993 C CA . SER A 1 123 ? -15.461 -3.657 7.170 1.00 92.12 123 SER A CA 1
ATOM 994 C C . SER A 1 123 ? -16.693 -4.504 6.841 1.00 92.12 123 SER A C 1
ATOM 996 O O . SER A 1 123 ? -17.769 -4.258 7.386 1.00 92.12 123 SER A O 1
ATOM 998 N N . ASP A 1 124 ? -16.519 -5.573 6.065 1.00 91.00 124 ASP A N 1
ATOM 999 C CA . ASP A 1 124 ? -17.614 -6.430 5.579 1.00 91.00 124 ASP A CA 1
ATOM 1000 C C . ASP A 1 124 ? -18.482 -7.055 6.683 1.00 91.00 124 ASP A C 1
ATOM 1002 O O . ASP A 1 124 ? -19.701 -7.177 6.513 1.00 91.00 124 ASP A O 1
ATOM 1006 N N . ASN A 1 125 ? -17.884 -7.353 7.843 1.00 91.62 125 ASN A N 1
ATOM 1007 C CA . ASN A 1 125 ? -18.552 -7.878 9.041 1.00 91.62 125 ASN A CA 1
ATOM 1008 C C . ASN A 1 125 ? -19.735 -7.022 9.530 1.00 91.62 125 ASN A C 1
ATOM 1010 O O . ASN A 1 125 ? -20.624 -7.520 10.216 1.00 91.62 125 ASN A O 1
ATOM 1014 N N . ILE A 1 126 ? -19.810 -5.741 9.152 1.00 92.06 126 ILE A N 1
ATOM 1015 C CA . ILE A 1 126 ? -20.970 -4.899 9.472 1.00 92.06 126 ILE A CA 1
ATOM 1016 C C . ILE A 1 126 ? -22.276 -5.457 8.877 1.00 92.06 126 ILE A C 1
ATOM 1018 O O . ILE A 1 126 ? -23.348 -5.281 9.457 1.00 92.06 126 ILE A O 1
ATOM 1022 N N . THR A 1 127 ? -22.188 -6.185 7.759 1.00 89.94 127 THR A N 1
ATOM 1023 C CA . THR A 1 127 ? -23.346 -6.813 7.111 1.00 89.94 127 THR A CA 1
ATOM 1024 C C . THR A 1 127 ? -23.901 -7.941 7.960 1.00 89.94 127 THR A C 1
ATOM 1026 O O . THR A 1 127 ? -25.107 -8.016 8.172 1.00 89.94 127 THR A O 1
ATOM 1029 N N . THR A 1 128 ? -23.030 -8.819 8.453 1.00 88.94 128 THR A N 1
ATOM 1030 C CA . THR A 1 128 ? -23.442 -9.985 9.240 1.00 88.94 128 THR A CA 1
ATOM 1031 C C . THR A 1 128 ? -23.917 -9.580 10.631 1.00 88.94 128 THR A C 1
ATOM 1033 O O . THR A 1 128 ? -24.855 -10.183 11.144 1.00 88.94 128 THR A O 1
ATOM 1036 N N . LEU A 1 129 ? -23.322 -8.535 11.213 1.00 89.88 129 LEU A N 1
ATOM 1037 C CA . LEU A 1 129 ? -23.611 -8.102 12.582 1.00 89.88 129 LEU A CA 1
ATOM 1038 C C . LEU A 1 129 ? -24.772 -7.106 12.677 1.00 89.88 129 LEU A C 1
ATOM 1040 O O . LEU A 1 129 ? -25.573 -7.187 13.605 1.00 89.88 129 LEU A O 1
ATOM 1044 N N . LEU A 1 130 ? -24.874 -6.162 11.736 1.00 89.19 130 LEU A N 1
ATOM 1045 C CA . LEU A 1 130 ? -25.858 -5.071 11.783 1.00 89.19 130 LEU A CA 1
ATOM 1046 C C . LEU A 1 130 ? -26.820 -5.049 10.586 1.00 89.19 130 LEU A C 1
ATOM 1048 O O . LEU A 1 130 ? -27.770 -4.268 10.592 1.00 89.19 130 LEU A O 1
ATOM 1052 N N . GLY A 1 131 ? -26.599 -5.875 9.559 1.00 87.25 131 GLY A N 1
ATOM 1053 C CA . GLY A 1 131 ? -27.464 -5.946 8.376 1.00 87.25 131 GLY A CA 1
ATOM 1054 C C . GLY A 1 131 ? -27.255 -4.826 7.352 1.00 87.25 131 GLY A C 1
ATOM 1055 O O . GLY A 1 131 ? -28.035 -4.721 6.405 1.00 87.25 131 GLY A O 1
ATOM 1056 N N . TYR A 1 132 ? -26.226 -3.989 7.509 1.00 86.19 132 TYR A N 1
ATOM 1057 C CA . TYR A 1 132 ? -25.920 -2.913 6.563 1.00 86.19 132 TYR A CA 1
ATOM 1058 C C . TYR A 1 132 ? -24.847 -3.337 5.569 1.00 86.19 132 TYR A C 1
ATOM 1060 O O . TYR A 1 132 ? -23.836 -3.911 5.952 1.00 86.19 132 TYR A O 1
ATOM 1068 N N . LEU A 1 133 ? -25.021 -2.990 4.295 1.00 86.62 133 LEU A N 1
ATOM 1069 C CA . LEU A 1 133 ? -23.956 -3.155 3.309 1.00 86.62 133 LEU A CA 1
ATOM 1070 C C . LEU A 1 133 ? -22.881 -2.071 3.519 1.00 86.62 133 LEU A C 1
ATOM 1072 O O . LEU A 1 133 ? -23.244 -0.894 3.611 1.00 86.62 133 LEU A O 1
ATOM 1076 N N . PRO A 1 134 ? -21.574 -2.404 3.503 1.00 83.81 134 PRO A N 1
ATOM 1077 C CA . PRO A 1 134 ? -20.491 -1.437 3.700 1.00 83.81 134 PRO A CA 1
ATOM 1078 C C . PRO A 1 134 ? -20.591 -0.224 2.770 1.00 83.81 134 PRO A C 1
ATOM 1080 O O . PRO A 1 134 ? -20.469 0.922 3.201 1.00 83.81 134 PRO A O 1
ATOM 1083 N N . VAL A 1 135 ? -20.917 -0.468 1.497 1.00 82.12 135 VAL A N 1
ATOM 1084 C CA . VAL A 1 135 ? -21.102 0.574 0.473 1.00 82.12 135 VAL A CA 1
ATOM 1085 C C . VAL A 1 135 ? -22.252 1.533 0.785 1.00 82.12 135 VAL A C 1
ATOM 1087 O O . VAL A 1 135 ? -22.209 2.693 0.388 1.00 82.12 135 VAL A O 1
ATOM 1090 N N . SER A 1 136 ? -23.272 1.072 1.509 1.00 79.12 136 SER A N 1
ATOM 1091 C CA . SER A 1 136 ? -24.405 1.896 1.933 1.00 79.12 136 SER A CA 1
ATOM 1092 C C . SER A 1 136 ? -24.069 2.749 3.156 1.00 79.12 136 SER A C 1
ATOM 1094 O O . SER A 1 136 ? -24.697 3.783 3.363 1.00 79.12 136 SER A O 1
ATOM 1096 N N . CYS A 1 137 ? -23.073 2.353 3.953 1.00 72.19 137 CYS A N 1
ATOM 1097 C CA . CYS A 1 137 ? -22.585 3.136 5.087 1.00 72.19 137 CYS A CA 1
ATOM 1098 C C . CYS A 1 137 ? -21.671 4.283 4.638 1.00 72.19 137 CYS A C 1
ATOM 1100 O O . CYS A 1 137 ? -21.773 5.391 5.164 1.00 72.19 137 CYS A O 1
ATOM 1102 N N . VAL A 1 138 ? -20.809 4.039 3.643 1.00 70.56 138 VAL A N 1
ATOM 1103 C CA . VAL A 1 138 ? -19.848 5.013 3.092 1.00 70.56 138 VAL A CA 1
ATOM 1104 C C . VAL A 1 138 ? -20.577 6.025 2.193 1.00 70.56 138 VAL A C 1
ATOM 1106 O O . VAL A 1 138 ? -20.505 5.974 0.972 1.00 70.56 138 VAL A O 1
ATOM 1109 N N . SER A 1 139 ? -21.389 6.891 2.799 1.00 61.81 139 SER A N 1
ATOM 1110 C CA . SER A 1 139 ? -22.016 8.096 2.206 1.00 61.81 139 SER A CA 1
ATOM 1111 C C . SER A 1 139 ? -23.067 8.729 3.129 1.00 61.81 139 SER A C 1
ATOM 1113 O O . SER A 1 139 ? -23.530 9.837 2.855 1.00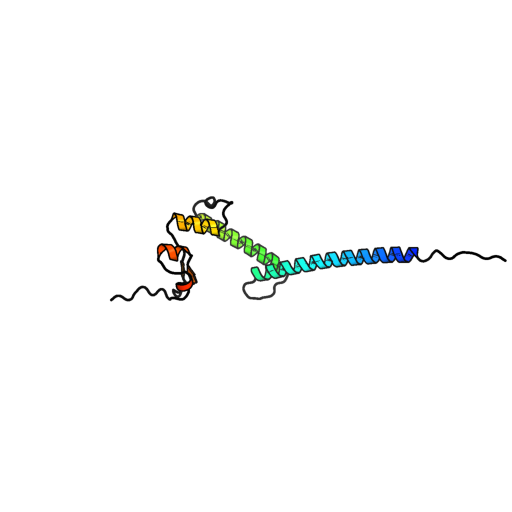 61.81 139 SER A O 1
ATOM 1115 N N . LEU A 1 140 ? -23.429 8.074 4.237 1.00 56.53 140 LEU A N 1
ATOM 1116 C CA . LEU A 1 140 ? -24.406 8.595 5.188 1.00 56.53 140 LEU A CA 1
ATOM 1117 C C . LEU A 1 140 ? -23.709 9.382 6.314 1.00 56.53 140 LEU A C 1
ATOM 1119 O O . LEU A 1 140 ? -22.718 8.904 6.876 1.00 56.53 140 LEU A O 1
ATOM 1123 N N . PRO A 1 141 ? -24.190 10.588 6.679 1.00 57.38 141 PRO A N 1
ATOM 1124 C CA . PRO A 1 141 ? -23.828 11.177 7.960 1.00 57.38 141 PRO A CA 1
ATOM 1125 C C . PRO A 1 141 ? -24.350 10.253 9.063 1.00 57.38 141 PRO A C 1
ATOM 1127 O O . PRO A 1 141 ? -25.510 9.836 9.025 1.00 57.38 141 PRO A O 1
ATOM 1130 N N . PHE A 1 142 ? -23.508 9.925 10.044 1.00 56.34 142 PHE A N 1
ATOM 1131 C CA . PHE A 1 142 ? -23.943 9.188 11.228 1.00 56.34 142 PHE A CA 1
ATOM 1132 C C . PHE A 1 142 ? -24.792 10.122 12.101 1.00 56.34 142 PHE A C 1
ATOM 1134 O O . PHE A 1 142 ? -24.338 10.659 13.108 1.00 56.34 142 PHE A O 1
ATOM 1141 N N . THR A 1 143 ? -26.023 10.404 11.677 1.00 54.16 143 THR A N 1
ATOM 1142 C CA . THR A 1 143 ? -26.989 11.097 12.522 1.00 54.16 143 THR A CA 1
ATOM 1143 C C . THR A 1 143 ? -27.599 10.044 13.429 1.00 54.16 143 THR A C 1
ATOM 1145 O O . THR A 1 143 ? -28.429 9.241 12.999 1.00 54.16 143 THR A O 1
ATOM 1148 N N . THR A 1 144 ? -27.167 10.023 14.686 1.00 53.44 144 THR A N 1
ATOM 1149 C CA . THR A 1 144 ? -27.894 9.332 15.750 1.00 53.44 144 THR A CA 1
ATOM 1150 C C . THR A 1 144 ? -29.342 9.809 15.725 1.00 53.44 144 THR A C 1
ATOM 1152 O O . THR A 1 144 ? -29.585 11.013 15.634 1.00 53.44 144 THR A O 1
ATOM 1155 N N . GLY A 1 145 ? -30.279 8.862 15.742 1.00 45.59 145 GLY A N 1
ATOM 1156 C CA . GLY A 1 145 ? -31.702 9.101 15.540 1.00 45.59 145 GLY A CA 1
ATOM 1157 C C . GLY A 1 145 ? -32.251 10.296 16.317 1.00 45.59 145 GLY A C 1
ATOM 1158 O O . GLY A 1 145 ? -31.967 10.490 17.498 1.00 45.59 145 GLY A O 1
ATOM 1159 N N . SER A 1 146 ? -33.073 11.077 15.617 1.00 42.03 146 SER A N 1
ATOM 1160 C CA . SER A 1 146 ? -34.009 12.012 16.225 1.00 42.03 146 SER A CA 1
ATOM 1161 C C . SER A 1 146 ? -34.879 11.246 17.213 1.00 42.03 146 SER A C 1
ATOM 1163 O O . SER A 1 146 ? -35.565 10.298 16.839 1.00 42.03 146 SER A O 1
ATOM 1165 N N . THR A 1 147 ? -34.865 11.683 18.465 1.00 44.06 147 THR A N 1
ATOM 1166 C CA . THR A 1 147 ? -35.901 11.359 19.440 1.00 44.06 147 THR A CA 1
ATOM 1167 C C . THR A 1 147 ? -37.277 11.705 18.865 1.00 44.06 147 THR A C 1
ATOM 1169 O O . THR A 1 147 ? -37.517 12.851 18.469 1.00 44.06 147 THR A O 1
ATOM 1172 N N . SER A 1 148 ? -38.183 10.735 18.836 1.00 39.16 148 SER A N 1
ATOM 1173 C CA . SER A 1 148 ? -39.634 10.924 18.957 1.00 39.16 148 SER A CA 1
ATOM 1174 C C . SER A 1 148 ? -40.233 9.683 19.586 1.00 39.16 148 SER A C 1
ATOM 1176 O O . SER A 1 148 ? -39.813 8.577 19.181 1.00 39.16 148 SER A O 1
#

InterPro domains:
  IPR000014 PAS domain [PS50112] (95-132)
  IPR001067 Nuclear translocator [PR00785] (37-52)
  IPR001067 Nuclear translocator [PR00785] (88-111)
  IPR011598 Myc-type, basic helix-loop-helix (bHLH) domain [PF00010] (23-71)
  IPR011598 Myc-type, basic helix-loop-helix (bHLH) domain [PS50888] (22-72)
  IPR011598 Myc-type, basic helix-loop-helix (bHLH) domain [SM00353] (28-78)
  IPR035965 PAS domain superfamily [SSF55785] (106-137)
  IPR036638 Helix-loop-helix DNA-binding domain superfamily [G3DSA:4.10.280.10] (17-85)
  IPR036638 Helix-loop-helix DNA-binding domain superfamily [SSF47459] (19-85)
  IPR047230 Circadian locomoter output cycles protein kaput-like [PTHR46055] (13-135)

Organism: Photinus pyralis (NCBI:txid7054)

pLDDT: mean 80.65, std 16.94, range [39.16, 98.38]

Foldseek 3Di:
DDDDDDPDDDPPVVVVVVVVVVVVVVVVVVVVVVVVVVVVVLVVLCVVQDPPPDDDDSVVSVVSSVVVVVVVVVVVVVVVVPDDDDPPDDPVDDPVRRVVVVCVVVLHKDWDADPQQQTCFIDCSCCVNPVDGGVNRRPDRPDDDDDD

Sequence (148 aa):
MKKGKGHRSDDTMDEEYEDKDTKRKSRNLSEKKRRDQFNLLLNELSSMVSSGGRKMDKSTVLKSTISFLKHHNEIAVRSRAHEIQEDWKPSFLTNEEFTHLVLDAVDGFIIVFSVSGHILYASDNITTLLGYLPVSCVSLPFTTGSTS

Radius of gyration: 32.46 Å; chains: 1; bounding box: 93×37×94 Å

Secondary structure (DSSP, 8-state):
--------SSHHHHHHHHHHHHHHHHHHHHHHHHHHHHHHHHHHHHHHH-TT-----HHHHHHHHHHHHHHHHHHHHHHHTTS--STTS-TTS-HHHHHHHHHHHTT---EEE-TTSBEEEE-THHHHHHS--HHHHTTSB-------